Protein AF-A0A7S2MD02-F1 (afdb_monomer)

Solvent-accessible surface area (backbone atoms only — not comparable to full-atom values): 6968 Å² total; per-residue (Å²): 108,65,63,56,63,70,44,51,50,54,51,54,48,45,71,75,41,38,67,62,53,49,61,71,43,41,69,57,52,51,52,51,48,58,68,45,42,79,61,49,50,59,51,50,53,51,48,48,66,72,69,42,92,64,79,65,76,73,70,45,72,68,55,51,49,49,52,46,51,50,37,44,70,36,76,74,44,18,70,77,70,67,43,45,68,68,53,44,49,50,54,50,47,58,67,47,51,78,78,60,52,69,82,81,71,56,81,54,76,93,73,61,88,76,83,133

Organism: NCBI:txid156173

Structure (mmCIF, N/CA/C/O backbone):
data_AF-A0A7S2MD02-F1
#
_entry.id   AF-A0A7S2MD02-F1
#
loop_
_atom_site.group_PDB
_atom_site.id
_atom_site.type_symbol
_atom_site.label_atom_id
_atom_site.label_alt_id
_atom_site.label_comp_id
_atom_site.label_asym_id
_atom_site.label_entity_id
_atom_site.label_seq_id
_atom_site.pdbx_PDB_ins_code
_atom_site.Cartn_x
_atom_site.Cartn_y
_atom_site.Cartn_z
_atom_site.occupancy
_atom_site.B_iso_or_equiv
_atom_site.auth_seq_id
_atom_site.auth_comp_id
_atom_site.auth_asym_id
_atom_site.auth_atom_id
_atom_site.pdbx_PDB_model_num
ATOM 1 N N . ALA A 1 1 ? 12.517 -24.036 -36.512 1.00 61.88 1 ALA A N 1
ATOM 2 C CA . ALA A 1 1 ? 13.818 -23.366 -36.286 1.00 61.88 1 ALA A CA 1
ATOM 3 C C . ALA A 1 1 ? 13.648 -21.974 -35.675 1.00 61.88 1 ALA A C 1
ATOM 5 O O . ALA A 1 1 ? 14.208 -21.737 -34.616 1.00 61.88 1 ALA A O 1
ATOM 6 N N . ILE A 1 2 ? 12.835 -21.097 -36.281 1.00 76.44 2 ILE A N 1
ATOM 7 C CA . ILE A 1 2 ? 12.620 -19.712 -35.817 1.00 76.44 2 ILE A CA 1
ATOM 8 C C . ILE A 1 2 ? 12.120 -19.651 -34.363 1.00 76.44 2 ILE A C 1
ATOM 10 O O . ILE A 1 2 ? 12.730 -18.967 -33.558 1.00 76.44 2 ILE A O 1
ATOM 14 N N . VAL A 1 3 ? 11.106 -20.442 -33.994 1.00 77.31 3 VAL A N 1
ATOM 15 C CA . VAL A 1 3 ? 10.560 -20.484 -32.617 1.00 77.31 3 VAL A CA 1
ATOM 16 C C . VAL A 1 3 ? 11.629 -20.850 -31.578 1.00 77.31 3 VAL A C 1
ATOM 18 O O . VAL A 1 3 ? 11.752 -20.230 -30.531 1.00 77.31 3 VAL A O 1
ATOM 21 N N . VAL A 1 4 ? 12.477 -21.831 -31.882 1.00 75.38 4 VAL A N 1
ATOM 22 C CA . VAL A 1 4 ? 13.505 -22.292 -30.939 1.00 75.38 4 VAL A CA 1
ATOM 23 C C . VAL A 1 4 ? 14.609 -21.244 -30.765 1.00 75.38 4 VAL A C 1
ATOM 25 O O . VAL A 1 4 ? 15.019 -20.970 -29.643 1.00 75.38 4 VAL A O 1
ATOM 28 N N . PHE A 1 5 ? 15.070 -20.628 -31.855 1.00 74.56 5 PHE A N 1
ATOM 29 C CA . PHE A 1 5 ? 16.189 -19.681 -31.815 1.00 74.56 5 PHE A CA 1
ATOM 30 C C . PHE A 1 5 ? 15.794 -18.254 -31.418 1.00 74.56 5 PHE A C 1
ATOM 32 O O . PHE A 1 5 ? 16.579 -17.581 -30.757 1.00 74.56 5 PHE A O 1
ATOM 39 N N . ALA A 1 6 ? 14.611 -17.784 -31.814 1.00 74.88 6 ALA A N 1
ATOM 40 C CA . ALA A 1 6 ? 14.175 -16.405 -31.595 1.00 74.88 6 ALA A CA 1
ATOM 41 C C . ALA A 1 6 ? 13.281 -16.232 -30.362 1.00 74.88 6 ALA A C 1
ATOM 43 O O . ALA A 1 6 ? 13.167 -15.119 -29.865 1.00 74.88 6 ALA A O 1
ATOM 44 N N . GLU A 1 7 ? 12.660 -17.299 -29.861 1.00 70.94 7 GLU A N 1
ATOM 45 C CA . GLU A 1 7 ? 11.736 -17.216 -28.726 1.00 70.94 7 GLU A CA 1
ATOM 46 C C . GLU A 1 7 ? 12.327 -17.927 -27.508 1.00 70.94 7 GLU A C 1
ATOM 48 O O . GLU A 1 7 ? 12.594 -17.299 -26.489 1.00 70.94 7 GLU A O 1
ATOM 53 N N . ILE A 1 8 ? 12.669 -19.213 -27.626 1.00 80.69 8 ILE A N 1
ATOM 54 C CA . ILE A 1 8 ? 13.103 -20.018 -26.471 1.00 80.69 8 ILE A CA 1
ATOM 55 C C . ILE A 1 8 ? 14.487 -19.607 -25.935 1.00 80.69 8 ILE A C 1
ATOM 57 O O . ILE A 1 8 ? 14.680 -19.500 -24.719 1.00 80.69 8 ILE A O 1
ATOM 61 N N . VAL A 1 9 ? 15.460 -19.350 -26.813 1.00 76.56 9 VAL A N 1
ATOM 62 C CA . VAL A 1 9 ? 16.816 -18.930 -26.406 1.00 76.56 9 VAL A CA 1
ATOM 63 C C . VAL A 1 9 ? 16.814 -17.565 -25.700 1.00 76.56 9 VAL A C 1
ATOM 65 O O . VAL A 1 9 ? 17.276 -17.497 -24.559 1.00 76.56 9 VAL A O 1
ATOM 68 N N . PRO A 1 10 ? 16.270 -16.479 -26.277 1.00 74.50 10 PRO A N 1
ATOM 69 C CA . PRO A 1 10 ? 16.242 -15.201 -25.572 1.00 74.50 10 PRO A CA 1
ATOM 70 C C . PRO A 1 10 ? 15.320 -15.226 -24.346 1.00 74.50 10 PRO A C 1
ATOM 72 O O . PRO A 1 10 ? 15.680 -14.642 -23.328 1.00 74.50 10 PRO A O 1
ATOM 75 N N . GLN A 1 11 ? 14.197 -15.954 -24.365 1.00 71.62 11 GLN A N 1
ATOM 76 C CA . GLN A 1 11 ? 13.301 -16.040 -23.204 1.00 71.62 11 GLN A CA 1
ATOM 77 C C . GLN A 1 11 ? 13.939 -16.794 -22.025 1.00 71.62 11 GLN A C 1
ATOM 79 O O . GLN A 1 11 ? 13.801 -16.368 -20.878 1.00 71.62 11 GLN A O 1
ATOM 84 N N . SER A 1 12 ? 14.710 -17.858 -22.278 1.00 76.12 12 SER A N 1
ATOM 85 C CA . SER A 1 12 ? 15.463 -18.560 -21.223 1.00 76.12 12 SER A CA 1
ATOM 86 C C . SER A 1 12 ? 16.611 -17.717 -20.646 1.00 76.12 12 SER A C 1
ATOM 88 O O . SER A 1 12 ? 16.841 -17.727 -19.433 1.00 76.12 12 SER A O 1
ATOM 90 N N . ILE A 1 13 ? 17.286 -16.920 -21.480 1.00 73.00 13 ILE A N 1
ATOM 91 C CA . ILE A 1 13 ? 18.337 -15.985 -21.051 1.00 73.00 13 ILE A CA 1
ATOM 92 C C . ILE A 1 13 ? 17.745 -14.837 -20.221 1.00 73.00 13 ILE A C 1
ATOM 94 O O . ILE A 1 13 ? 18.260 -14.548 -19.137 1.00 73.00 13 ILE A O 1
ATOM 98 N N . CYS A 1 14 ? 16.635 -14.243 -20.667 1.00 69.75 14 CYS A N 1
ATOM 99 C CA . CYS A 1 14 ? 15.888 -13.232 -19.917 1.00 69.75 14 CYS A CA 1
ATOM 100 C C . CYS A 1 14 ? 15.318 -13.788 -18.602 1.00 69.75 14 CYS A C 1
ATOM 102 O O . CYS A 1 14 ? 15.260 -13.063 -17.614 1.00 69.75 14 CYS A O 1
ATOM 104 N N . SER A 1 15 ? 14.973 -15.078 -18.535 1.00 69.88 15 SER A N 1
ATOM 105 C CA . SER A 1 15 ? 14.491 -15.706 -17.298 1.00 69.88 15 SER A CA 1
ATOM 106 C C . SER A 1 15 ? 15.590 -15.934 -16.251 1.00 69.88 15 SER A C 1
ATOM 108 O O . SER A 1 15 ? 15.284 -15.925 -15.061 1.00 69.88 15 SER A O 1
ATOM 110 N N . ARG A 1 16 ? 16.853 -16.150 -16.656 1.00 73.25 16 ARG A N 1
ATOM 111 C CA . ARG A 1 16 ? 17.974 -16.421 -15.725 1.00 73.25 16 ARG A CA 1
ATOM 112 C C . ARG A 1 16 ? 18.830 -15.189 -15.424 1.00 73.25 16 ARG A C 1
ATOM 114 O O . ARG A 1 16 ? 19.325 -15.051 -14.311 1.00 73.25 16 ARG A O 1
ATOM 121 N N . HIS A 1 17 ? 18.992 -14.294 -16.397 1.00 76.31 17 HIS A N 1
ATOM 122 C CA . HIS A 1 17 ? 19.797 -13.071 -16.292 1.00 76.31 17 HIS A CA 1
ATOM 123 C C . HIS A 1 17 ? 18.954 -11.801 -16.461 1.00 76.31 17 HIS A C 1
ATOM 125 O O . HIS A 1 17 ? 19.498 -10.739 -16.763 1.00 76.31 17 HIS A O 1
ATOM 131 N N . GLY A 1 18 ? 17.637 -11.885 -16.249 1.00 74.38 18 GLY A N 1
ATOM 132 C CA . GLY A 1 18 ? 16.714 -10.758 -16.412 1.00 74.38 18 GLY A CA 1
ATOM 133 C C . GLY A 1 18 ? 17.130 -9.512 -15.635 1.00 74.38 18 GLY A C 1
ATOM 134 O O . GLY A 1 18 ? 16.978 -8.407 -16.140 1.00 74.38 18 GLY A O 1
ATOM 135 N N . LEU A 1 19 ? 17.758 -9.678 -14.466 1.00 74.94 19 LEU A N 1
ATOM 136 C CA . LEU A 1 19 ? 18.284 -8.555 -13.688 1.00 74.94 19 LEU A CA 1
ATOM 137 C C . LEU A 1 19 ? 19.497 -7.876 -14.352 1.00 74.94 19 LEU A C 1
ATOM 139 O O . LEU A 1 19 ? 19.577 -6.653 -14.362 1.00 74.94 19 LEU A O 1
ATOM 143 N N . ALA A 1 20 ? 20.421 -8.643 -14.938 1.00 78.38 20 ALA A N 1
ATOM 144 C CA . ALA A 1 20 ? 21.605 -8.098 -15.609 1.00 78.38 20 ALA A CA 1
ATOM 145 C C . ALA A 1 20 ? 21.247 -7.423 -16.944 1.00 78.38 20 ALA A C 1
ATOM 147 O O . ALA A 1 20 ? 21.768 -6.360 -17.276 1.00 78.38 20 ALA A O 1
ATOM 148 N N . ILE A 1 21 ? 20.311 -8.015 -17.686 1.00 79.06 21 ILE A N 1
ATOM 149 C CA . ILE A 1 21 ? 19.794 -7.457 -18.942 1.00 79.06 21 ILE A CA 1
ATOM 150 C C . ILE A 1 21 ? 18.936 -6.224 -18.647 1.00 79.06 21 ILE A C 1
ATOM 152 O O . ILE A 1 21 ? 19.094 -5.198 -19.303 1.00 79.06 21 ILE A O 1
ATOM 156 N N . GLY A 1 22 ? 18.112 -6.291 -17.598 1.00 79.69 22 GLY A N 1
ATOM 157 C CA . GLY A 1 22 ? 17.374 -5.158 -17.051 1.00 79.69 22 GLY A CA 1
ATOM 158 C C . GLY A 1 22 ? 18.301 -3.992 -16.715 1.00 79.69 22 GLY A C 1
ATOM 159 O O . GLY A 1 22 ? 18.076 -2.885 -17.197 1.00 79.69 22 GLY A O 1
ATOM 160 N N . ALA A 1 23 ? 19.396 -4.258 -15.994 1.00 82.50 23 ALA A N 1
ATOM 161 C CA . ALA A 1 23 ? 20.406 -3.257 -15.651 1.00 82.50 23 ALA A CA 1
ATOM 162 C C . ALA A 1 23 ? 21.059 -2.617 -16.890 1.00 82.50 23 ALA A C 1
ATOM 164 O O . ALA A 1 23 ? 21.207 -1.399 -16.944 1.00 82.50 23 ALA A O 1
ATOM 165 N N . TYR A 1 24 ? 21.399 -3.404 -17.914 1.00 85.69 24 TYR A N 1
ATOM 166 C CA . TYR A 1 24 ? 21.968 -2.866 -19.156 1.00 85.69 24 TYR A CA 1
ATOM 167 C C . TYR A 1 24 ? 20.946 -2.079 -19.996 1.00 85.69 24 TYR A C 1
ATOM 169 O O . TYR A 1 24 ? 21.304 -1.135 -20.695 1.00 85.69 24 TYR A O 1
ATOM 177 N N . SER A 1 25 ? 19.662 -2.434 -19.903 1.00 85.75 25 SER A N 1
ATOM 178 C CA . SER A 1 25 ? 18.561 -1.753 -20.597 1.00 85.75 25 SER A CA 1
ATOM 179 C C . SER A 1 25 ? 18.039 -0.497 -19.883 1.00 85.75 25 SER A C 1
ATOM 181 O O . SER A 1 25 ? 17.219 0.226 -20.450 1.00 85.75 25 SER A O 1
ATOM 183 N N . LEU A 1 26 ? 18.540 -0.182 -18.680 1.00 86.12 26 LEU A 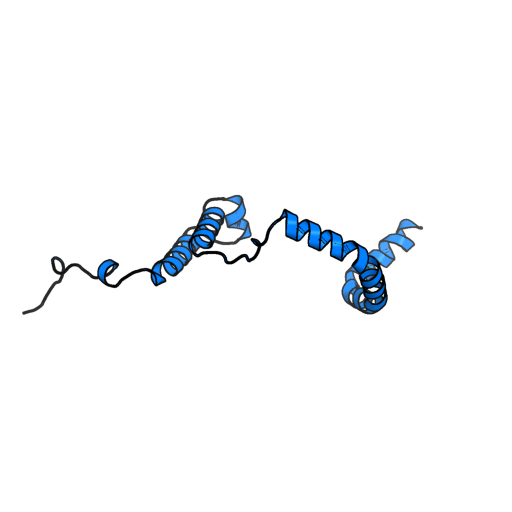N 1
ATOM 184 C CA . LEU A 1 26 ? 18.194 1.032 -17.931 1.00 86.12 26 LEU A CA 1
ATOM 185 C C . LEU A 1 26 ? 18.229 2.330 -18.760 1.00 86.12 26 LEU A C 1
ATOM 187 O O . LEU A 1 26 ? 17.231 3.047 -18.723 1.00 86.12 26 LEU A O 1
ATOM 191 N N . PRO A 1 27 ? 19.288 2.668 -19.527 1.00 86.19 27 PRO A N 1
ATOM 192 C CA . PRO A 1 27 ? 19.315 3.915 -20.300 1.00 86.19 27 PRO A CA 1
ATOM 193 C C . PRO A 1 27 ? 18.172 4.011 -21.321 1.00 86.19 27 PRO A C 1
ATOM 195 O O . PRO A 1 27 ? 17.616 5.088 -21.524 1.00 86.19 27 PRO A O 1
ATOM 198 N N . PHE A 1 28 ? 17.776 2.886 -21.921 1.00 90.25 28 PHE A N 1
ATOM 199 C CA . PHE A 1 28 ? 16.635 2.829 -22.832 1.00 90.25 28 PHE A CA 1
ATOM 200 C C . PHE A 1 28 ? 15.323 3.048 -22.072 1.00 90.25 28 PHE A C 1
ATOM 202 O O . PHE A 1 28 ? 14.513 3.880 -22.464 1.00 90.25 28 PHE A O 1
ATOM 209 N N . ILE A 1 29 ? 15.142 2.378 -20.933 1.00 90.06 29 ILE A N 1
ATOM 210 C CA . ILE A 1 29 ? 13.963 2.561 -20.075 1.00 90.06 29 ILE A CA 1
ATOM 211 C C . ILE A 1 29 ? 13.832 4.022 -19.625 1.00 90.06 29 ILE A C 1
ATOM 213 O O . ILE A 1 29 ? 12.733 4.569 -19.671 1.00 90.06 29 ILE A O 1
ATOM 217 N N . TYR A 1 30 ? 14.930 4.685 -19.251 1.00 89.81 30 TYR A N 1
ATOM 218 C CA . TYR A 1 30 ? 14.909 6.104 -18.890 1.00 89.81 30 TYR A CA 1
ATOM 219 C C . TYR A 1 30 ? 14.548 7.005 -20.074 1.00 89.81 30 TYR A C 1
ATOM 221 O O . TYR A 1 30 ? 13.747 7.921 -19.901 1.00 89.81 30 TYR A O 1
ATOM 229 N N . LEU A 1 31 ? 15.068 6.736 -21.275 1.00 92.81 31 LEU A N 1
ATOM 230 C CA . LEU A 1 31 ? 14.710 7.487 -22.483 1.00 92.81 31 LEU A CA 1
ATOM 231 C C . LEU A 1 31 ? 13.206 7.393 -22.779 1.00 92.81 31 LEU A C 1
ATOM 233 O O . LEU A 1 31 ? 12.543 8.414 -22.961 1.00 92.81 31 LEU A O 1
ATOM 237 N N . PHE A 1 32 ? 12.653 6.179 -22.774 1.00 91.50 32 PHE A N 1
ATOM 238 C CA . PHE A 1 32 ? 11.214 5.970 -22.953 1.00 91.50 32 PHE A CA 1
ATOM 239 C C . PHE A 1 32 ? 10.408 6.560 -21.796 1.00 91.50 32 PHE A C 1
ATOM 241 O O . PHE A 1 32 ? 9.355 7.146 -22.024 1.00 91.50 32 PHE A O 1
ATOM 248 N N . GLY A 1 33 ? 10.931 6.489 -20.573 1.00 90.19 33 GLY A N 1
ATOM 249 C CA . GLY A 1 33 ? 10.353 7.137 -19.403 1.00 90.19 33 GLY A CA 1
ATOM 250 C C . GLY A 1 33 ? 10.206 8.645 -19.595 1.00 90.19 33 GLY A C 1
ATOM 251 O O . GLY A 1 33 ? 9.128 9.175 -19.343 1.00 90.19 33 GLY A O 1
ATOM 252 N N . VAL A 1 34 ? 11.237 9.323 -20.109 1.00 92.75 34 VAL A N 1
ATOM 253 C CA . VAL A 1 34 ? 11.211 10.767 -20.405 1.00 92.75 34 VAL A CA 1
ATOM 254 C C . VAL A 1 34 ? 10.236 11.096 -21.537 1.00 92.75 34 VAL A C 1
ATOM 256 O O . VAL A 1 34 ? 9.508 12.079 -21.436 1.00 92.75 34 VAL A O 1
ATOM 259 N N . ILE A 1 35 ? 10.173 10.272 -22.587 1.00 93.31 35 ILE A N 1
ATOM 260 C CA . ILE A 1 35 ? 9.231 10.463 -23.705 1.00 93.31 35 ILE A CA 1
ATOM 261 C C . ILE A 1 35 ? 7.778 10.261 -23.255 1.00 93.31 35 ILE A C 1
ATOM 263 O O . ILE A 1 35 ? 6.886 10.986 -23.694 1.00 93.31 35 ILE A O 1
ATOM 267 N N . CYS A 1 36 ? 7.522 9.299 -22.368 1.00 89.88 36 CYS A N 1
ATOM 268 C CA . CYS A 1 36 ? 6.191 9.055 -21.818 1.00 89.88 36 CYS A CA 1
ATOM 269 C C . CYS A 1 36 ? 5.802 10.070 -20.734 1.00 89.88 36 CYS A C 1
ATOM 271 O O . CYS A 1 36 ? 4.611 10.286 -20.523 1.00 89.88 36 CYS A O 1
ATOM 273 N N . LEU A 1 37 ? 6.771 10.721 -20.085 1.00 88.69 37 LEU A N 1
ATOM 274 C CA . LEU A 1 37 ? 6.574 11.724 -19.033 1.00 88.69 37 LEU A CA 1
ATOM 275 C C . LEU A 1 37 ? 5.563 12.837 -19.394 1.00 88.69 37 LEU A C 1
ATOM 277 O O . LEU A 1 37 ? 4.644 13.067 -18.606 1.00 88.69 37 LEU A O 1
ATOM 281 N N . PRO A 1 38 ? 5.631 13.501 -20.568 1.00 90.69 38 PRO A N 1
ATOM 282 C CA . PRO A 1 38 ? 4.641 14.510 -20.953 1.00 90.69 38 PRO A CA 1
ATOM 283 C C . PRO A 1 38 ? 3.216 13.960 -21.105 1.00 90.69 38 PRO A C 1
ATOM 285 O O . PRO A 1 38 ? 2.265 14.723 -20.965 1.00 90.69 38 PRO A O 1
ATOM 288 N N . ALA A 1 39 ? 3.046 12.661 -21.367 1.00 89.75 39 ALA A N 1
ATOM 289 C CA . ALA A 1 39 ? 1.733 12.024 -21.477 1.00 89.75 39 ALA A CA 1
ATOM 290 C C . ALA A 1 39 ? 1.225 11.492 -20.126 1.00 89.75 39 ALA A C 1
ATOM 292 O O . ALA A 1 39 ? 0.031 11.565 -19.832 1.00 89.75 39 ALA A O 1
ATOM 293 N N . THR A 1 40 ? 2.117 10.981 -19.277 1.00 88.44 40 THR A N 1
ATOM 294 C CA . THR A 1 40 ? 1.751 10.417 -17.973 1.00 88.44 40 THR A CA 1
ATOM 295 C C 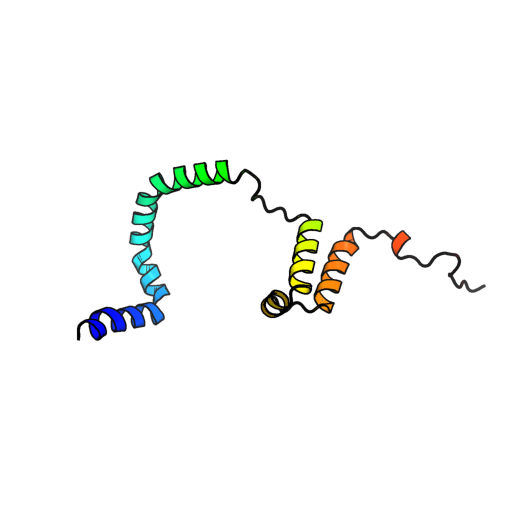. THR A 1 40 ? 1.475 11.487 -16.922 1.00 88.44 40 THR A C 1
ATOM 297 O O . THR A 1 40 ? 0.626 11.262 -16.066 1.00 88.44 40 THR A O 1
ATOM 300 N N . LEU A 1 41 ? 2.100 12.668 -17.001 1.00 88.06 41 LEU A N 1
ATOM 301 C CA . LEU A 1 41 ? 1.804 13.800 -16.112 1.00 88.06 41 LEU A CA 1
ATOM 302 C C . LEU A 1 41 ? 0.338 14.274 -16.160 1.00 88.06 41 LEU A C 1
ATOM 304 O O . LEU A 1 41 ? -0.292 14.324 -15.101 1.00 88.06 41 LEU A O 1
ATOM 308 N N . PRO A 1 42 ? -0.248 14.610 -17.328 1.00 90.06 42 PRO A N 1
ATOM 309 C CA . PRO A 1 42 ? -1.647 15.022 -17.392 1.00 90.06 42 PRO A CA 1
ATOM 310 C C . PRO A 1 42 ? -2.580 13.870 -17.021 1.00 90.06 42 PRO A C 1
ATOM 312 O O . PRO A 1 42 ? -3.574 14.098 -16.338 1.00 90.06 42 PRO A O 1
ATOM 315 N N . LEU A 1 43 ? -2.239 12.633 -17.397 1.00 88.88 43 LEU A N 1
ATOM 316 C CA . LEU A 1 43 ? -3.015 11.454 -17.023 1.00 88.88 43 LEU A CA 1
ATOM 317 C C . LEU A 1 43 ? -3.058 11.269 -15.499 1.00 88.88 43 LEU A C 1
ATOM 319 O O . LEU A 1 43 ? -4.132 11.071 -14.937 1.00 88.88 43 LEU A O 1
ATOM 323 N N . ALA A 1 44 ? -1.911 11.388 -14.828 1.00 86.12 44 ALA A N 1
ATOM 324 C CA . ALA A 1 44 ? -1.818 11.311 -13.376 1.00 86.12 44 ALA A CA 1
ATOM 325 C C . ALA A 1 44 ? -2.554 12.475 -12.704 1.00 86.12 44 ALA A C 1
ATOM 327 O O . ALA A 1 44 ? -3.258 12.264 -11.723 1.00 86.12 44 ALA A O 1
ATOM 328 N N . TRP A 1 45 ? -2.451 13.692 -13.241 1.00 87.25 45 TRP A N 1
ATOM 329 C CA . TRP A 1 45 ? -3.167 14.853 -12.709 1.00 87.25 45 TRP A CA 1
ATOM 330 C C . TRP A 1 45 ? -4.688 14.701 -12.819 1.00 87.25 45 TRP A C 1
ATOM 332 O O . TRP A 1 45 ? -5.405 14.960 -11.853 1.00 87.25 45 TRP A O 1
ATOM 342 N N . VAL A 1 46 ? -5.184 14.229 -13.966 1.00 89.38 46 VAL A N 1
ATOM 343 C CA . VAL A 1 46 ? -6.609 13.943 -14.178 1.00 89.38 46 VAL A CA 1
ATOM 344 C C . VAL A 1 46 ? -7.070 12.823 -13.253 1.00 89.38 46 VAL A C 1
ATOM 346 O O . VAL A 1 46 ? -8.082 12.983 -12.577 1.00 89.38 46 VAL A O 1
ATOM 349 N N . LEU A 1 47 ? -6.323 11.720 -13.172 1.00 84.25 47 LEU A N 1
ATOM 350 C CA . LEU A 1 47 ? -6.675 10.605 -12.299 1.00 84.25 47 LEU A CA 1
ATOM 351 C C . LEU A 1 47 ? -6.691 11.037 -10.832 1.00 84.25 47 LEU A C 1
ATOM 353 O O . LEU A 1 47 ? -7.669 10.764 -10.155 1.00 84.25 47 LEU A O 1
ATOM 357 N N . ASN A 1 48 ? -5.688 11.779 -10.360 1.00 83.31 48 ASN A N 1
ATOM 358 C CA . ASN A 1 48 ? -5.648 12.301 -8.990 1.00 83.31 48 ASN A CA 1
ATOM 359 C C . ASN A 1 48 ? -6.816 13.254 -8.699 1.00 83.31 48 ASN A C 1
ATOM 361 O O . ASN A 1 48 ? -7.362 13.249 -7.600 1.00 83.31 48 ASN A O 1
ATOM 365 N N . ARG A 1 49 ? -7.241 14.045 -9.689 1.00 80.19 49 ARG A N 1
ATOM 366 C CA . ARG A 1 49 ? -8.384 14.957 -9.555 1.00 80.19 49 ARG A CA 1
ATOM 367 C C . ARG A 1 49 ? -9.737 14.240 -9.605 1.00 80.19 49 ARG A C 1
ATOM 369 O O . ARG A 1 49 ? -10.695 14.739 -9.026 1.00 80.19 49 ARG A O 1
ATOM 376 N N . LEU A 1 50 ? -9.815 13.091 -10.278 1.00 78.88 50 LEU A N 1
ATOM 377 C CA . LEU A 1 50 ? -11.012 12.246 -10.339 1.00 78.88 50 LEU A CA 1
ATOM 378 C C . LEU A 1 50 ? -11.125 11.289 -9.141 1.00 78.88 50 LEU A C 1
ATOM 380 O O . LEU A 1 50 ? -12.229 11.074 -8.653 1.00 78.88 50 LEU A O 1
ATOM 384 N N . LEU A 1 51 ? -10.008 10.720 -8.671 1.00 73.69 51 LEU A N 1
ATOM 385 C CA . LEU A 1 51 ? -9.952 9.820 -7.510 1.00 73.69 51 LEU A CA 1
ATOM 386 C C . LEU A 1 51 ? -9.971 10.580 -6.173 1.00 73.69 51 LEU A C 1
ATOM 388 O O . LEU A 1 51 ? -10.338 9.996 -5.158 1.00 73.69 51 LEU A O 1
ATOM 392 N N . GLY A 1 52 ? -9.626 11.872 -6.184 1.00 54.69 52 GLY A N 1
ATOM 393 C CA . GLY A 1 52 ? -9.669 12.747 -5.016 1.00 54.69 52 GLY A CA 1
ATOM 394 C C . GLY A 1 52 ? -8.485 12.566 -4.062 1.00 54.69 52 GLY A C 1
ATOM 395 O O . GLY A 1 52 ? -7.779 11.559 -4.074 1.00 54.69 52 GLY A O 1
ATOM 396 N N . GLU A 1 53 ? -8.290 13.569 -3.206 1.00 57.59 53 GLU A N 1
ATOM 397 C CA . GLU A 1 53 ? -7.251 13.743 -2.172 1.00 57.59 53 GLU A CA 1
ATOM 398 C C . GLU A 1 53 ? -7.250 12.664 -1.056 1.00 57.59 53 GLU A C 1
ATOM 400 O O . GLU A 1 53 ? -6.706 12.872 0.027 1.00 57.59 53 GLU A O 1
ATOM 405 N N . GLU A 1 54 ? -7.855 11.495 -1.292 1.00 57.09 54 G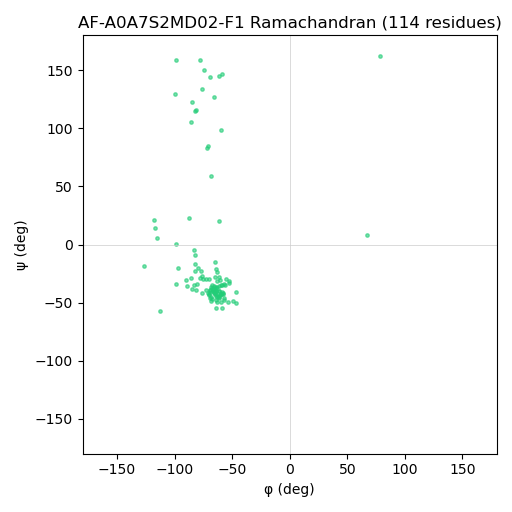LU A N 1
ATOM 406 C CA . GLU A 1 54 ? -8.245 10.538 -0.246 1.00 57.09 54 GLU A CA 1
ATOM 407 C C . GLU A 1 54 ? -7.508 9.192 -0.292 1.00 57.09 54 GLU A C 1
ATOM 409 O O . GLU A 1 54 ? -7.747 8.327 0.547 1.00 57.09 54 GLU A O 1
ATOM 414 N N . VAL A 1 55 ? -6.517 9.022 -1.177 1.00 54.66 55 VAL A N 1
ATOM 415 C CA . VAL A 1 55 ? -5.508 7.951 -1.006 1.00 54.66 55 VAL A CA 1
ATOM 416 C C . VAL A 1 55 ? -4.333 8.435 -0.148 1.00 54.66 55 VAL A C 1
ATOM 418 O O . VAL A 1 55 ? -3.246 7.862 -0.161 1.00 54.66 55 VAL A O 1
ATOM 421 N N . SER A 1 56 ? -4.536 9.456 0.686 1.00 50.34 56 SER A N 1
ATOM 422 C CA . SER A 1 56 ? -3.803 9.489 1.948 1.00 50.34 56 SER A CA 1
ATOM 423 C C . SER A 1 56 ? -4.398 8.377 2.804 1.00 50.34 56 SER A C 1
ATOM 425 O O . SER A 1 56 ? -5.356 8.580 3.546 1.00 50.34 56 SER A O 1
ATOM 427 N N . ALA A 1 57 ? -3.890 7.158 2.610 1.00 58.41 57 ALA A N 1
ATOM 428 C CA . ALA A 1 57 ? -4.309 5.948 3.303 1.00 58.41 57 ALA A CA 1
ATOM 429 C C . ALA A 1 57 ? -3.898 6.005 4.784 1.00 58.41 57 ALA A C 1
ATOM 431 O O . ALA A 1 57 ? -3.163 5.157 5.292 1.00 58.41 57 ALA A O 1
ATOM 432 N N . VAL A 1 58 ? -4.369 7.021 5.505 1.00 58.06 58 VAL A N 1
ATOM 433 C CA . VAL A 1 58 ? -4.349 7.059 6.957 1.00 58.06 58 VAL A CA 1
ATOM 434 C C . VAL A 1 58 ? -5.405 6.058 7.398 1.00 58.06 58 VAL A C 1
ATOM 436 O O . VAL A 1 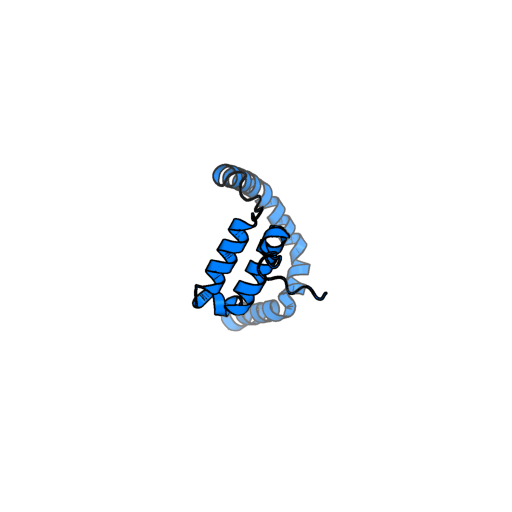58 ? -6.565 6.388 7.652 1.00 58.06 58 VAL A O 1
ATOM 439 N N . PHE A 1 59 ? -5.008 4.787 7.431 1.00 62.94 59 PHE A N 1
ATOM 440 C CA . PHE A 1 59 ? -5.840 3.717 7.950 1.00 62.94 59 PHE A CA 1
ATOM 441 C C . PHE A 1 59 ? -6.163 4.025 9.411 1.00 62.94 59 PHE A C 1
ATOM 443 O O . PHE A 1 59 ? -5.375 3.786 10.326 1.00 62.94 59 PHE A O 1
ATOM 450 N N . THR A 1 60 ? -7.352 4.578 9.632 1.00 75.88 60 THR A N 1
ATOM 451 C CA . THR A 1 60 ? -7.882 4.794 10.974 1.00 75.88 60 THR A CA 1
ATOM 452 C C . THR A 1 60 ? -7.974 3.443 11.683 1.00 75.88 60 THR A C 1
ATOM 454 O O . THR A 1 60 ? -8.276 2.426 11.054 1.00 75.88 60 THR A O 1
ATOM 457 N N . ARG A 1 61 ? -7.765 3.413 13.009 1.00 78.19 61 ARG A N 1
ATOM 458 C CA . ARG A 1 61 ? -7.834 2.177 13.818 1.00 78.19 61 ARG A CA 1
ATOM 459 C C . ARG A 1 61 ? -9.079 1.336 13.506 1.00 78.19 61 ARG A C 1
ATOM 461 O O . ARG A 1 61 ? -8.980 0.123 13.374 1.00 78.19 61 ARG A O 1
ATOM 468 N N . LYS A 1 62 ? -10.235 1.985 13.326 1.00 78.56 62 LYS A N 1
ATOM 469 C CA . LYS A 1 62 ? -11.507 1.338 12.963 1.00 78.56 62 LYS A CA 1
ATOM 470 C C . LYS A 1 62 ? -11.441 0.608 11.614 1.00 78.56 62 LYS A C 1
ATOM 472 O O . LYS A 1 62 ? -11.908 -0.522 11.524 1.00 78.56 62 LYS A O 1
ATOM 477 N N . SER A 1 63 ? -10.828 1.218 10.602 1.00 80.62 63 SER A N 1
ATOM 478 C CA . SER A 1 63 ? -10.664 0.640 9.262 1.00 80.62 63 SER A CA 1
ATOM 479 C C . SER A 1 63 ? -9.686 -0.534 9.266 1.00 80.62 63 SER A C 1
ATOM 481 O O . SER A 1 63 ? -9.956 -1.553 8.637 1.00 80.62 63 SER A O 1
ATOM 483 N N . LEU A 1 64 ? -8.595 -0.439 10.036 1.00 81.88 64 LEU A N 1
ATOM 484 C CA . LEU A 1 64 ? -7.657 -1.552 10.217 1.00 81.88 64 LEU A CA 1
ATOM 485 C C . LEU A 1 64 ? -8.332 -2.745 10.913 1.00 81.88 64 LEU A C 1
ATOM 487 O O . LEU A 1 64 ? -8.181 -3.889 10.493 1.00 81.88 64 LEU A O 1
ATOM 491 N N . LEU A 1 65 ? -9.135 -2.474 11.944 1.00 83.62 65 LEU A N 1
ATOM 492 C CA . LEU A 1 65 ? -9.895 -3.497 12.663 1.00 83.62 65 LEU A CA 1
ATOM 493 C C . LEU A 1 65 ? -10.950 -4.150 11.748 1.00 83.62 65 LEU A C 1
ATOM 495 O O . LEU A 1 65 ? -11.118 -5.369 11.773 1.00 83.62 65 LEU A O 1
ATOM 499 N N . ALA A 1 66 ? -11.616 -3.372 10.889 1.00 81.62 66 ALA A N 1
ATOM 500 C CA . ALA A 1 66 ? -12.526 -3.897 9.870 1.00 81.62 66 ALA A CA 1
ATOM 501 C C . ALA A 1 66 ? -11.796 -4.795 8.853 1.00 81.62 66 ALA A C 1
ATOM 503 O O . ALA A 1 66 ? -12.260 -5.900 8.582 1.00 81.62 66 ALA A O 1
ATOM 504 N N . LEU A 1 67 ? -10.621 -4.381 8.370 1.00 82.81 67 LEU A N 1
ATOM 505 C CA . LEU A 1 67 ? -9.778 -5.182 7.474 1.00 82.81 67 LEU A CA 1
ATOM 506 C C . LEU A 1 67 ? -9.354 -6.517 8.095 1.00 82.81 67 LEU A C 1
ATOM 508 O O . LEU A 1 67 ? -9.412 -7.554 7.432 1.00 82.81 67 LEU A O 1
ATOM 512 N N . ILE A 1 68 ? -8.966 -6.514 9.372 1.00 84.00 68 ILE A N 1
ATOM 513 C CA . ILE A 1 68 ? -8.617 -7.742 10.100 1.00 84.00 68 ILE A CA 1
ATOM 514 C C . ILE A 1 68 ? -9.847 -8.648 10.233 1.00 84.00 68 ILE A C 1
ATOM 516 O O . ILE A 1 68 ? -9.754 -9.852 10.010 1.00 84.00 68 ILE A O 1
ATOM 520 N N . ARG A 1 69 ? -11.024 -8.087 10.539 1.00 80.50 69 ARG A N 1
ATOM 521 C CA . ARG A 1 69 ? -12.276 -8.859 10.623 1.00 80.50 69 ARG A CA 1
ATOM 522 C C . ARG A 1 69 ? -12.676 -9.489 9.292 1.00 80.50 69 ARG A C 1
ATOM 524 O O . ARG A 1 69 ? -13.193 -10.604 9.316 1.00 80.50 69 ARG A O 1
ATOM 531 N N . LEU A 1 70 ? -12.445 -8.805 8.171 1.00 81.12 70 LEU A N 1
ATOM 532 C CA . LEU A 1 70 ? -12.698 -9.343 6.832 1.00 81.12 70 LEU A CA 1
ATOM 533 C C . LEU A 1 70 ? -11.739 -10.497 6.514 1.00 81.12 70 LEU A C 1
ATOM 535 O O . LEU A 1 70 ? -12.194 -11.571 6.135 1.00 81.12 70 LEU A O 1
ATOM 539 N N . ASN A 1 71 ? -10.439 -10.326 6.779 1.00 77.88 71 ASN A N 1
ATOM 540 C CA . ASN A 1 71 ? -9.441 -11.379 6.549 1.00 77.88 71 ASN A CA 1
ATOM 541 C C . ASN A 1 71 ? -9.640 -12.621 7.434 1.00 77.88 71 ASN A C 1
ATOM 543 O O . ASN A 1 71 ? -9.261 -13.716 7.038 1.00 77.88 71 ASN A O 1
ATOM 547 N N . VAL A 1 72 ? -10.223 -12.465 8.627 1.00 76.62 72 VAL A N 1
ATOM 548 C CA . VAL A 1 72 ? -10.427 -13.566 9.585 1.00 76.62 72 VAL A CA 1
ATOM 549 C C . VAL A 1 72 ? -11.772 -14.284 9.396 1.00 76.62 72 VAL A C 1
ATOM 551 O O . VAL A 1 72 ? -11.876 -15.473 9.707 1.00 76.62 72 VAL A O 1
ATOM 554 N N . ASN A 1 73 ? -12.818 -13.583 8.936 1.00 70.38 73 ASN A N 1
ATOM 555 C CA . ASN A 1 73 ? -14.128 -14.195 8.675 1.00 70.38 73 ASN A CA 1
ATOM 556 C C . ASN A 1 73 ? -14.235 -14.820 7.285 1.00 70.38 73 ASN A C 1
ATOM 558 O O . ASN A 1 73 ? -14.990 -15.779 7.135 1.00 70.38 73 ASN A O 1
ATOM 562 N N . ASP A 1 74 ? -13.501 -14.311 6.293 1.00 72.69 74 ASP A N 1
ATOM 563 C CA . ASP A 1 74 ? -13.512 -14.892 4.956 1.00 72.69 74 ASP A CA 1
ATOM 564 C C . ASP A 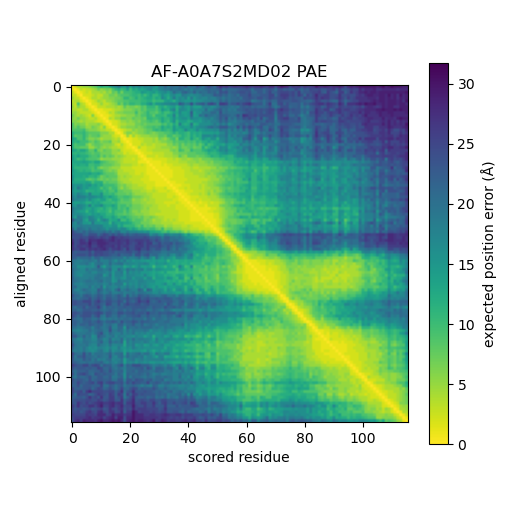1 74 ? -12.547 -16.0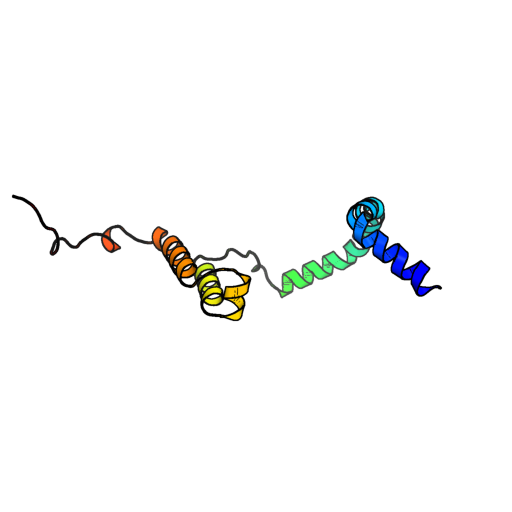96 4.887 1.00 72.69 74 ASP A C 1
ATOM 566 O O . ASP A 1 74 ? -11.331 -15.930 5.047 1.00 72.69 74 ASP A O 1
ATOM 570 N N . PRO A 1 75 ? -13.052 -17.324 4.665 1.00 62.84 75 PRO A N 1
ATOM 571 C CA . PRO A 1 75 ? -12.227 -18.534 4.645 1.00 62.84 75 PRO A CA 1
ATOM 572 C C . PRO A 1 75 ? -11.204 -18.540 3.500 1.00 62.84 75 PRO A C 1
ATOM 574 O O . PRO A 1 75 ? -10.191 -19.238 3.584 1.00 62.84 75 PRO A O 1
ATOM 577 N N . THR A 1 76 ? -11.442 -17.751 2.452 1.00 61.78 76 THR A N 1
ATOM 578 C CA . THR A 1 76 ? -10.565 -17.638 1.282 1.00 61.78 76 THR A CA 1
ATOM 579 C C . THR A 1 76 ? -9.337 -16.787 1.602 1.00 61.78 76 THR A C 1
ATOM 581 O O . THR A 1 76 ? -8.214 -17.163 1.266 1.00 61.78 76 THR A O 1
ATOM 584 N N . HIS A 1 77 ? -9.533 -15.678 2.322 1.00 60.75 77 HIS A N 1
ATOM 585 C CA . HIS A 1 77 ? -8.464 -14.752 2.700 1.00 60.75 77 HIS A CA 1
ATOM 586 C C . HIS A 1 77 ? -7.664 -15.227 3.917 1.00 60.75 77 HIS A C 1
ATOM 588 O O . HIS A 1 77 ? -6.443 -15.083 3.928 1.00 60.75 77 HIS A O 1
ATOM 594 N N . ALA A 1 78 ? -8.298 -15.904 4.879 1.00 60.16 78 ALA A N 1
ATOM 595 C CA . ALA A 1 78 ? -7.611 -16.445 6.055 1.00 60.16 78 ALA A CA 1
ATOM 596 C C . ALA A 1 78 ? -6.452 -17.395 5.689 1.00 60.16 78 ALA A C 1
ATOM 598 O O . ALA A 1 78 ? -5.409 -17.402 6.345 1.00 60.16 78 ALA A O 1
ATOM 599 N N . LYS A 1 79 ? -6.603 -18.165 4.602 1.00 58.06 79 LYS A N 1
ATOM 600 C CA . LYS A 1 79 ? -5.583 -19.109 4.117 1.00 58.06 79 LYS A CA 1
ATOM 601 C C . LYS A 1 79 ? -4.407 -18.423 3.406 1.00 58.06 79 LYS A C 1
ATOM 603 O O . LYS A 1 79 ? -3.297 -18.941 3.453 1.00 58.06 79 LYS A O 1
ATOM 608 N N . LEU A 1 80 ? -4.645 -17.274 2.770 1.00 61.19 80 LEU A N 1
ATOM 609 C CA . LEU A 1 80 ? -3.628 -16.457 2.091 1.00 61.19 80 LEU A CA 1
ATOM 610 C C . LEU A 1 80 ? -2.855 -15.571 3.073 1.00 61.19 80 LEU A C 1
ATOM 612 O O . LEU A 1 80 ? -1.646 -15.410 2.936 1.00 61.19 80 LEU A O 1
ATOM 616 N N . SER A 1 81 ? -3.544 -15.013 4.069 1.00 65.44 81 SER A N 1
ATOM 617 C CA . SER A 1 81 ? -2.940 -14.149 5.088 1.00 65.44 81 SER A CA 1
ATOM 618 C C . SER A 1 81 ? -2.266 -14.931 6.216 1.00 65.44 81 SER A C 1
ATOM 620 O O . SER A 1 81 ? -1.508 -14.347 6.984 1.00 65.44 81 SER A O 1
ATOM 622 N N . GLY A 1 82 ? -2.575 -16.224 6.364 1.00 69.94 82 GLY A N 1
ATOM 623 C CA . GLY A 1 82 ? -2.086 -17.058 7.465 1.00 69.94 82 GLY A CA 1
ATOM 624 C C . GLY A 1 82 ? -2.629 -16.661 8.843 1.00 69.94 82 GLY A C 1
ATOM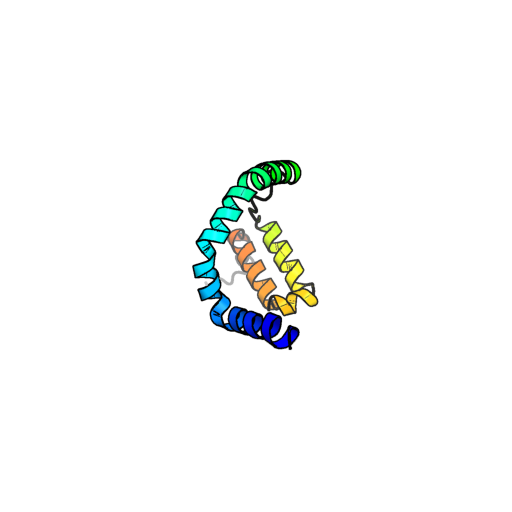 625 O O . GLY A 1 82 ? -2.169 -17.192 9.849 1.00 69.94 82 GLY A O 1
ATOM 626 N N . LEU A 1 83 ? -3.595 -15.735 8.910 1.00 72.62 83 LEU A N 1
ATOM 627 C CA . LEU A 1 83 ? -4.188 -15.275 10.163 1.00 72.62 83 LEU A CA 1
ATOM 628 C C . LEU A 1 83 ? -5.254 -16.262 10.635 1.00 72.62 83 LEU A C 1
ATOM 630 O O . LEU A 1 83 ? -6.318 -16.402 10.023 1.00 72.62 83 LEU A O 1
ATOM 634 N N . THR A 1 84 ? -5.009 -16.891 11.780 1.00 77.75 84 THR A N 1
ATOM 635 C CA . THR A 1 84 ? -6.018 -17.720 12.440 1.00 77.75 84 THR A CA 1
ATOM 636 C C . THR A 1 84 ? -7.028 -16.832 13.176 1.00 77.75 84 THR A C 1
ATOM 638 O O . THR A 1 84 ? -6.743 -15.696 13.559 1.00 77.75 84 THR A O 1
ATOM 641 N N . LYS A 1 85 ? -8.229 -17.358 13.461 1.00 78.62 85 LYS A N 1
ATOM 642 C CA . LYS A 1 85 ? -9.227 -16.675 14.312 1.00 78.62 85 LYS A CA 1
ATOM 643 C C . LYS A 1 85 ? -8.670 -16.233 15.672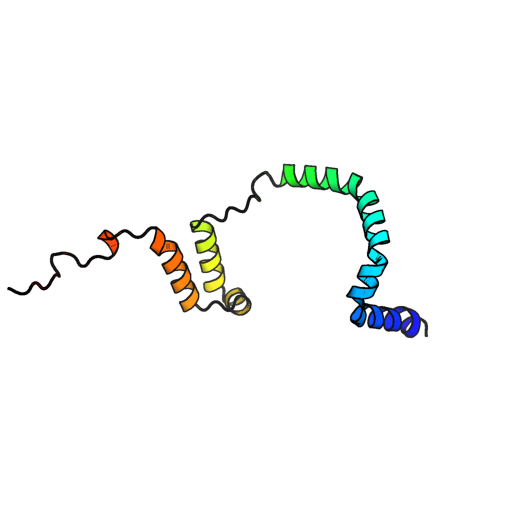 1.00 78.62 85 LYS A C 1
ATOM 645 O O . LYS A 1 85 ? -9.128 -15.228 16.212 1.00 78.62 85 LYS A O 1
ATOM 650 N N . ALA A 1 86 ? -7.702 -16.968 16.221 1.00 79.25 86 ALA A N 1
ATOM 651 C CA . ALA A 1 86 ? -7.003 -16.606 17.452 1.00 79.25 86 ALA A CA 1
ATOM 652 C C . ALA A 1 86 ? -6.119 -15.360 17.263 1.00 79.25 86 ALA A C 1
ATOM 654 O O . ALA A 1 86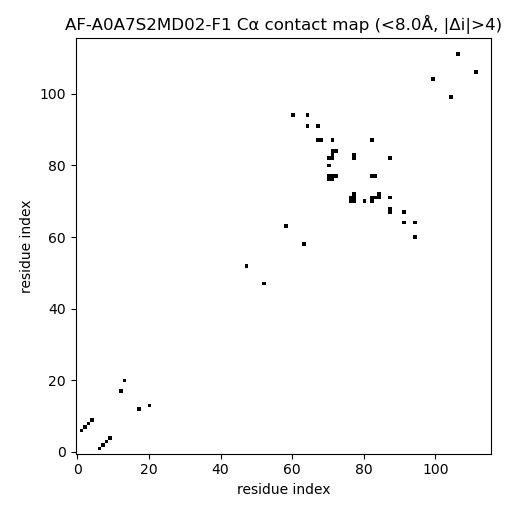 ? -6.264 -14.400 18.018 1.00 79.25 86 ALA A O 1
ATOM 655 N N . ASP A 1 87 ? -5.302 -15.324 16.208 1.00 80.75 87 ASP A N 1
ATOM 656 C CA . ASP A 1 87 ? -4.423 -14.190 15.883 1.00 80.75 87 ASP A CA 1
ATOM 657 C C . ASP A 1 87 ? -5.232 -12.917 15.617 1.00 80.75 87 ASP A C 1
ATOM 659 O O . ASP A 1 87 ? -4.908 -11.843 16.121 1.00 80.75 87 ASP A O 1
ATOM 663 N N . GLY A 1 88 ? -6.365 -13.048 14.919 1.00 83.12 88 GLY A N 1
ATOM 664 C CA . GLY A 1 88 ? -7.299 -11.943 14.701 1.00 83.12 88 GLY A CA 1
ATOM 665 C C . GLY A 1 88 ? -7.840 -11.332 15.998 1.00 83.12 88 GLY A C 1
ATOM 666 O O . GLY A 1 88 ? -7.942 -10.108 16.118 1.00 83.12 88 GLY A O 1
ATOM 667 N N . ARG A 1 89 ? -8.160 -12.169 16.996 1.00 83.00 89 ARG A N 1
ATOM 668 C CA . ARG A 1 89 ? -8.601 -11.704 18.323 1.00 83.00 89 ARG A CA 1
ATOM 669 C C . ARG A 1 89 ? -7.469 -11.035 19.094 1.00 83.00 89 ARG A C 1
ATOM 671 O O . ARG A 1 89 ? -7.722 -10.018 19.733 1.00 83.00 89 ARG A O 1
ATOM 678 N N . LEU A 1 90 ? -6.247 -11.561 19.009 1.00 85.88 90 LEU A N 1
ATOM 679 C CA . LEU A 1 90 ? -5.070 -10.975 19.658 1.00 85.88 90 LEU A CA 1
ATOM 680 C C . LEU A 1 90 ? -4.752 -9.586 19.096 1.00 85.88 90 LEU A C 1
ATOM 682 O O . LEU A 1 90 ? -4.631 -8.633 19.864 1.00 85.88 90 LEU A O 1
ATOM 686 N N . VAL A 1 91 ? -4.698 -9.440 17.769 1.00 85.38 91 VAL A N 1
ATOM 687 C CA . VAL A 1 91 ? -4.413 -8.147 17.123 1.00 85.38 91 VAL A CA 1
ATOM 688 C C . VAL A 1 91 ? -5.540 -7.146 17.382 1.00 85.38 91 VAL A C 1
ATOM 690 O O . VAL A 1 91 ? -5.274 -5.991 17.716 1.00 85.38 91 VAL A O 1
ATOM 693 N N . SER A 1 92 ? -6.804 -7.582 17.311 1.00 84.88 92 SER A N 1
ATOM 694 C CA . SER A 1 92 ? -7.937 -6.730 17.694 1.00 84.88 92 SER A CA 1
ATOM 695 C C . SER A 1 92 ? -7.861 -6.313 19.166 1.00 84.88 92 SER A C 1
ATOM 697 O O . SER A 1 92 ? -8.162 -5.164 19.479 1.00 84.88 92 SER A O 1
ATOM 699 N N . GLY A 1 93 ? -7.457 -7.218 20.060 1.00 85.69 93 GLY A N 1
ATOM 700 C CA . GLY A 1 93 ? -7.267 -6.933 21.480 1.00 85.69 93 GLY A CA 1
ATOM 701 C C . GLY A 1 93 ? -6.163 -5.907 21.719 1.00 85.69 93 GLY A C 1
ATOM 702 O O . GLY A 1 93 ? -6.383 -4.946 22.448 1.00 85.69 93 GLY A O 1
ATOM 703 N N . ALA A 1 94 ? -5.019 -6.047 21.046 1.00 87.69 94 ALA A N 1
ATOM 704 C CA . ALA A 1 94 ? -3.902 -5.106 21.132 1.00 87.69 94 ALA A CA 1
ATOM 705 C C . ALA A 1 94 ? -4.267 -3.710 20.594 1.00 87.69 94 ALA A C 1
ATOM 707 O O . ALA A 1 94 ? -3.918 -2.697 21.200 1.00 87.69 94 ALA A O 1
ATOM 708 N N . LEU A 1 95 ? -5.022 -3.646 19.492 1.00 85.56 95 LEU A N 1
ATOM 709 C CA . LEU A 1 95 ? -5.514 -2.385 18.928 1.00 85.56 95 LEU A CA 1
ATOM 710 C C . LEU A 1 95 ? -6.488 -1.662 19.867 1.00 85.56 95 LEU A C 1
ATOM 712 O O . LEU A 1 95 ? -6.451 -0.436 19.940 1.00 85.56 95 LEU A O 1
ATOM 716 N N . THR A 1 96 ? -7.341 -2.401 20.582 1.00 84.44 96 THR A N 1
ATOM 717 C CA . THR A 1 96 ? -8.291 -1.836 21.557 1.00 84.44 96 THR A CA 1
ATOM 718 C C . THR A 1 96 ? -7.651 -1.570 22.924 1.00 84.44 96 THR A C 1
ATOM 720 O O . THR A 1 96 ? -8.125 -0.704 23.654 1.00 84.44 96 THR A O 1
ATOM 723 N N . TYR A 1 97 ? -6.551 -2.248 23.269 1.00 84.75 97 TYR A N 1
ATOM 724 C CA . TYR A 1 97 ? -5.854 -2.080 24.549 1.00 84.75 97 TYR A CA 1
ATOM 725 C C . TYR A 1 97 ? -5.374 -0.644 24.784 1.00 84.75 97 TYR A C 1
ATOM 727 O O . TYR A 1 97 ? -5.445 -0.152 25.903 1.00 84.75 97 TYR A O 1
ATOM 735 N N . LYS A 1 98 ? -4.956 0.066 23.728 1.00 77.88 98 LYS A N 1
ATOM 736 C CA . LYS A 1 98 ? -4.539 1.473 23.838 1.00 77.88 98 LYS A CA 1
ATOM 737 C C . LYS A 1 98 ? -5.650 2.402 24.350 1.00 77.88 98 LYS A C 1
ATOM 739 O O . LYS A 1 98 ? -5.341 3.409 24.975 1.00 77.88 98 LYS A O 1
ATOM 744 N N . ASP A 1 99 ? -6.910 2.082 24.066 1.00 83.19 99 ASP A N 1
ATOM 745 C CA . ASP A 1 99 ? -8.066 2.901 24.438 1.00 83.19 99 ASP A CA 1
ATOM 746 C C . ASP A 1 99 ? -8.764 2.369 25.724 1.00 83.19 99 ASP A C 1
ATOM 748 O O . ASP A 1 99 ? -9.748 2.953 26.173 1.00 83.19 99 ASP A O 1
ATOM 752 N N . LYS A 1 100 ? -8.269 1.277 26.338 1.00 84.44 100 LYS A N 1
ATOM 753 C CA . LYS A 1 100 ? -8.785 0.710 27.603 1.00 84.44 100 LYS A CA 1
ATOM 754 C C . LYS A 1 100 ? -8.331 1.544 28.805 1.00 84.44 100 LYS A C 1
ATOM 756 O O . LYS A 1 100 ? -7.146 1.843 28.944 1.00 84.44 100 LYS A O 1
ATOM 761 N N . THR A 1 101 ? -9.252 1.856 29.717 1.00 85.69 101 THR A N 1
ATOM 762 C CA . THR A 1 101 ? -8.932 2.558 30.974 1.00 85.69 101 THR A CA 1
ATOM 763 C C . THR A 1 101 ? -8.807 1.586 32.148 1.00 85.69 101 THR A C 1
ATOM 765 O O . THR A 1 101 ? -9.349 0.485 32.104 1.00 85.69 101 THR A O 1
ATOM 768 N N . VAL A 1 102 ? -8.116 1.984 33.227 1.00 82.62 102 VAL A N 1
ATOM 769 C CA . VAL A 1 102 ? -7.953 1.151 34.442 1.00 82.62 102 VAL A CA 1
ATOM 770 C C . VAL A 1 102 ? -9.309 0.749 35.035 1.00 82.62 102 VAL A C 1
ATOM 772 O O . VAL A 1 102 ? -9.467 -0.380 35.493 1.00 82.62 102 VAL A O 1
ATOM 775 N N . GLY A 1 103 ? -10.311 1.628 34.940 1.00 83.62 103 GLY A N 1
ATOM 776 C CA . GLY A 1 103 ? -11.676 1.341 35.380 1.00 83.62 103 GLY A CA 1
ATOM 777 C C . GLY A 1 103 ? -12.340 0.173 34.641 1.00 83.62 103 GLY A C 1
ATOM 778 O O . GLY A 1 103 ? -13.151 -0.527 35.235 1.00 83.62 103 GLY A O 1
ATOM 779 N N . ASP A 1 104 ? -11.954 -0.087 33.387 1.00 82.38 104 ASP A N 1
ATOM 780 C CA . ASP A 1 104 ? -12.507 -1.170 32.557 1.00 82.38 104 ASP A CA 1
ATOM 781 C C . ASP A 1 104 ? -11.878 -2.545 32.828 1.00 82.38 104 ASP A C 1
ATOM 783 O O . ASP A 1 104 ? -12.293 -3.542 32.225 1.00 82.38 104 ASP A O 1
ATOM 787 N N . VAL A 1 105 ? -10.808 -2.594 33.627 1.00 85.06 105 VAL A N 1
ATOM 788 C CA . VAL A 1 105 ? -10.024 -3.816 33.884 1.00 85.06 105 VAL A CA 1
ATOM 789 C C . VAL A 1 105 ? -9.866 -4.120 35.370 1.00 85.06 105 VAL A C 1
ATOM 791 O O . VAL A 1 105 ? -9.530 -5.251 35.714 1.00 85.06 105 VAL A O 1
ATOM 794 N N . MET A 1 106 ? -10.088 -3.141 36.250 1.00 87.38 106 MET A N 1
ATOM 795 C CA . MET A 1 106 ? -9.964 -3.336 37.690 1.00 87.38 106 MET A CA 1
ATOM 796 C C . MET A 1 106 ? -11.066 -4.246 38.239 1.00 87.38 106 MET A C 1
ATOM 798 O O . MET A 1 106 ? -12.225 -4.181 37.828 1.00 87.38 106 MET A O 1
ATOM 802 N N . THR A 1 107 ? -10.707 -5.065 39.224 1.00 87.06 107 THR A N 1
ATOM 803 C CA . THR A 1 107 ? -11.678 -5.819 40.016 1.00 87.06 107 THR A CA 1
ATOM 804 C C . THR A 1 107 ? -12.531 -4.831 40.820 1.00 87.06 107 THR A C 1
ATOM 806 O O . THR A 1 107 ? -11.964 -3.989 41.523 1.00 87.06 107 THR A O 1
ATOM 809 N N . PRO A 1 108 ? -13.873 -4.893 40.737 1.00 85.44 108 PRO A N 1
ATOM 810 C CA . PRO A 1 108 ? -14.733 -3.998 41.499 1.00 85.44 108 PRO A CA 1
ATOM 811 C C . PRO A 1 108 ? -14.508 -4.206 42.997 1.00 85.44 108 PRO A C 1
ATOM 813 O O . PRO A 1 108 ? -14.283 -5.329 43.447 1.00 85.44 108 PRO A O 1
ATOM 816 N N . LEU A 1 109 ? -14.603 -3.124 43.776 1.00 81.38 109 LEU A N 1
ATOM 817 C CA . LEU A 1 109 ? -14.351 -3.145 45.223 1.00 81.38 109 LEU A CA 1
ATOM 818 C C . LEU A 1 109 ? -15.228 -4.177 45.959 1.00 81.38 109 LEU A C 1
ATOM 820 O O . LEU A 1 109 ? -14.805 -4.760 46.948 1.00 81.38 109 LEU A O 1
ATOM 824 N N . SER A 1 110 ? -16.425 -4.454 45.431 1.00 82.69 110 SER A N 1
ATOM 825 C CA . SER A 1 110 ? -17.349 -5.481 45.929 1.00 82.69 110 SER A CA 1
ATOM 826 C C . SER A 1 110 ? -16.835 -6.919 45.800 1.00 82.69 110 SER A C 1
ATOM 828 O O . SER A 1 110 ? -17.396 -7.823 46.412 1.00 82.69 110 SER A O 1
ATOM 830 N N . SER A 1 111 ? -15.794 -7.152 45.002 1.00 82.81 111 SER A N 1
ATOM 831 C CA . SER A 1 111 ? -15.157 -8.457 44.788 1.00 82.81 111 SER A CA 1
ATOM 832 C C . SER A 1 111 ? -13.698 -8.480 45.253 1.00 82.81 111 SER A C 1
ATOM 834 O O . SER A 1 111 ? -12.958 -9.401 44.911 1.00 82.81 111 SER A O 1
ATOM 836 N N . VAL A 1 112 ? -13.269 -7.477 46.026 1.00 85.00 112 VAL A N 1
ATOM 837 C CA . VAL A 1 112 ? -11.925 -7.428 46.608 1.00 85.00 112 VAL A CA 1
ATOM 838 C C . VAL A 1 112 ? -11.908 -8.209 47.921 1.00 85.00 112 VAL A C 1
ATOM 840 O O . VAL A 1 112 ? -12.650 -7.909 48.850 1.00 85.00 112 VAL A O 1
ATOM 843 N N . TYR A 1 113 ? -11.032 -9.211 48.000 1.00 85.25 113 TYR A N 1
ATOM 844 C CA . TYR A 1 113 ? -10.716 -9.909 49.243 1.00 85.25 113 TYR A CA 1
ATOM 845 C C . TYR A 1 113 ? -9.614 -9.136 49.979 1.00 85.25 113 TYR A C 1
ATOM 847 O O . TYR A 1 113 ? -8.459 -9.154 49.551 1.00 85.25 113 TYR A O 1
ATOM 855 N N . SER A 1 114 ? -9.964 -8.425 51.053 1.00 81.88 114 SER A N 1
ATOM 856 C CA . SER A 1 114 ? -9.002 -7.754 51.937 1.00 81.88 114 SER A CA 1
ATOM 857 C C . SER A 1 114 ? -8.757 -8.589 53.194 1.00 81.88 114 SER A C 1
ATOM 859 O O . SER A 1 114 ? -9.710 -9.003 53.854 1.00 81.88 114 SER A O 1
ATOM 861 N N . LEU A 1 115 ? -7.485 -8.819 53.524 1.00 78.94 115 LEU A N 1
ATOM 862 C CA . LEU A 1 115 ? -7.067 -9.411 54.798 1.00 78.94 115 LEU A CA 1
ATOM 863 C C . LEU A 1 115 ? -7.199 -8.375 55.939 1.00 78.94 115 LEU A C 1
ATOM 865 O O . LEU A 1 115 ? -7.095 -7.180 55.651 1.00 78.94 115 LEU A O 1
ATOM 869 N N . PRO A 1 116 ? -7.456 -8.816 57.186 1.00 70.06 116 PRO A N 1
ATOM 870 C CA . PRO A 1 116 ? -7.531 -7.943 58.360 1.00 70.06 116 PRO A CA 1
ATOM 871 C C . PRO A 1 116 ? -6.182 -7.322 58.743 1.00 70.06 116 PRO A C 1
ATOM 873 O O . PRO A 1 116 ? -5.131 -7.938 58.446 1.00 70.06 116 PRO A O 1
#

Mean predicted aligned error: 14.02 Å

Radius of gyration: 27.85 Å; Cα contacts (8 Å, |Δi|>4): 31; chains: 1; bounding box: 39×38×95 Å

Foldseek 3Di:
DCCCVVPVVVVVCCVVCVVVVVVVCVVVVVVVVVVCVVVVVVVVVVVCVVVDPPVPPPCDLVNVLVVLVCCAPDPVNCVVVVQHPVNNVVVNCVSCVVVDDPVNPDDPPVPDDDDD

pLDDT: mean 78.68, std 9.69, range [50.34, 93.31]

InterPro domains:
  IPR002550 CNNM, transmembrane domain [PF01595] (2-70)
  IPR002550 CNNM, transmembrane domain [PS51846] (1-87)
  IPR045095 Ancient conserved domain protein family [PTHR12064] (2-116)

Sequence (116 aa):
AIVVFAEIVPQSICSRHGLAIGAYSLPFIYLFGVICLPATLPLAWVLNRLLGEEVSAVFTRKSLLALIRLNVNDPTHAKLSGLTKADGRLVSGALTYKDKTVGDVMTPLSSVYSLP

Secondary structure (DSSP, 8-state):
-HHIIIIIHHHHHHHHHHHHHHHHHHHHHHHHHHHHHHHHHHHHHHHHHHH-TT------HHHHHHHHHHHHH-HHHHHHH---HHHHHHHHHHHHHTT--GGGTSPPGGG-----